Protein AF-Q0REV9-F1 (afdb_monomer_lite)

Secondary structure (DSSP, 8-state):
---------HHHHHHHHHTT-HHHHHTS-HHHHHHHHHHHHS-SSHHHHHHHHHHHHHHHHTT-HHHHHHSHHHHHHHHTTS--

Structure (mmCIF, N/CA/C/O backbone):
data_AF-Q0REV9-F1
#
_entry.id   AF-Q0REV9-F1
#
loop_
_atom_site.group_PDB
_atom_site.id
_atom_site.type_symbol
_atom_site.label_atom_id
_atom_site.label_alt_id
_atom_site.label_comp_id
_atom_site.label_asym_id
_atom_site.label_entity_id
_atom_site.label_seq_id
_atom_site.pdbx_PDB_ins_code
_atom_site.Cartn_x
_atom_site.Cartn_y
_atom_site.Cartn_z
_atom_site.occupancy
_atom_site.B_iso_or_equiv
_atom_site.auth_seq_id
_atom_site.auth_comp_id
_atom_site.auth_asym_id
_atom_site.auth_atom_id
_atom_site.pdbx_PDB_model_num
ATOM 1 N N . MET A 1 1 ? -5.462 -0.784 -29.891 1.00 42.91 1 MET A N 1
ATOM 2 C CA . MET A 1 1 ? -5.942 -1.374 -28.629 1.00 42.91 1 MET A CA 1
ATOM 3 C C . MET A 1 1 ? -4.730 -1.507 -27.736 1.00 42.91 1 MET A C 1
ATOM 5 O O . MET A 1 1 ? -3.887 -2.343 -28.021 1.00 42.91 1 MET A O 1
ATOM 9 N N . ALA A 1 2 ? -4.574 -0.607 -26.777 1.00 36.12 2 ALA A N 1
ATOM 10 C CA . ALA A 1 2 ? -3.550 -0.688 -25.747 1.00 36.12 2 ALA A CA 1
ATOM 11 C C . ALA A 1 2 ? -4.271 -0.295 -24.463 1.00 36.12 2 ALA A C 1
ATOM 13 O O . ALA A 1 2 ? -4.878 0.772 -24.453 1.00 36.12 2 ALA A O 1
ATOM 14 N N . ASP A 1 3 ? -4.310 -1.224 -23.508 1.00 40.69 3 ASP A N 1
ATOM 15 C CA . ASP A 1 3 ? -4.776 -1.065 -22.130 1.00 40.69 3 ASP A CA 1
ATOM 16 C C . ASP A 1 3 ? -4.775 0.402 -21.694 1.00 40.69 3 ASP A C 1
ATOM 18 O O . ASP A 1 3 ? -3.705 0.991 -21.542 1.00 40.69 3 ASP A O 1
ATOM 22 N N . ASP A 1 4 ? -5.957 0.991 -21.503 1.00 42.16 4 ASP A N 1
ATOM 23 C CA . ASP A 1 4 ? -6.081 2.185 -20.675 1.00 42.16 4 ASP A CA 1
ATOM 24 C C . ASP A 1 4 ? -5.526 1.787 -19.302 1.00 42.16 4 ASP A C 1
ATOM 26 O O . ASP A 1 4 ? -6.149 0.960 -18.623 1.00 42.16 4 ASP A O 1
ATOM 30 N N . PRO A 1 5 ? -4.354 2.297 -18.878 1.00 47.59 5 PRO A N 1
ATOM 31 C CA . PRO A 1 5 ? -3.921 2.054 -17.521 1.00 47.59 5 PRO A CA 1
ATOM 32 C C . PRO A 1 5 ? -5.021 2.649 -16.651 1.00 47.59 5 PRO A C 1
ATOM 34 O O . PRO A 1 5 ? -5.373 3.815 -16.820 1.00 47.59 5 PRO A O 1
ATOM 37 N N . GLN A 1 6 ? -5.605 1.860 -15.748 1.00 56.06 6 GLN A N 1
ATOM 38 C CA . GLN A 1 6 ? -6.358 2.427 -14.634 1.00 56.06 6 GLN A CA 1
ATOM 39 C C . GLN A 1 6 ? -5.486 3.539 -14.050 1.00 56.06 6 GLN A C 1
ATOM 41 O O . GLN A 1 6 ? -4.470 3.229 -13.427 1.00 56.06 6 GLN A O 1
ATOM 46 N N . SER A 1 7 ? -5.826 4.806 -14.318 1.00 68.00 7 SER A N 1
ATOM 47 C CA . SER A 1 7 ? -5.055 5.937 -13.819 1.00 68.00 7 SER A CA 1
ATOM 48 C C . SER A 1 7 ? -4.913 5.743 -12.322 1.00 68.00 7 SER A C 1
ATOM 50 O O . SER A 1 7 ? -5.916 5.677 -11.603 1.00 68.00 7 SER A O 1
ATOM 52 N N . LEU A 1 8 ? -3.670 5.549 -11.874 1.00 78.56 8 LEU A N 1
ATOM 53 C CA . LEU A 1 8 ? -3.369 5.442 -10.457 1.00 78.56 8 LEU A CA 1
ATOM 54 C C . LEU A 1 8 ? -3.981 6.674 -9.784 1.00 78.56 8 LEU A C 1
ATOM 56 O O . LEU A 1 8 ? -3.803 7.776 -10.307 1.00 78.56 8 LEU A O 1
ATOM 60 N N . PRO A 1 9 ? -4.725 6.514 -8.676 1.00 85.56 9 PRO A N 1
ATOM 61 C CA . PRO A 1 9 ? -5.234 7.667 -7.952 1.00 85.56 9 PRO A CA 1
ATOM 62 C C . PRO A 1 9 ? -4.065 8.593 -7.617 1.00 85.56 9 PRO A C 1
ATOM 64 O O . PRO A 1 9 ? -3.002 8.105 -7.222 1.00 85.56 9 PRO A O 1
ATOM 67 N N . ASP A 1 10 ? -4.255 9.903 -7.791 1.00 87.88 10 ASP A N 1
ATOM 68 C CA . ASP A 1 10 ? -3.186 10.897 -7.649 1.00 87.88 10 ASP A CA 1
ATOM 69 C C . ASP A 1 10 ? -2.452 10.744 -6.312 1.00 87.88 10 ASP A C 1
ATOM 71 O O . ASP A 1 10 ? -1.225 10.765 -6.267 1.00 87.88 10 ASP A O 1
ATOM 75 N N . GLU A 1 11 ? -3.188 10.453 -5.233 1.00 89.19 11 GLU A N 1
ATOM 76 C CA . GLU A 1 11 ? -2.591 10.254 -3.915 1.00 89.19 11 GLU A CA 1
ATOM 77 C C . GLU A 1 11 ? -1.631 9.054 -3.872 1.00 89.19 11 GLU A C 1
ATOM 79 O O . GLU A 1 11 ? -0.618 9.101 -3.176 1.00 89.19 11 GLU A O 1
ATOM 84 N N . LEU A 1 12 ? -1.933 7.975 -4.605 1.00 89.19 12 LEU A N 1
ATOM 85 C CA . LEU A 1 12 ? -1.069 6.795 -4.706 1.00 89.19 12 LEU A CA 1
ATOM 86 C C . LEU A 1 12 ? 0.158 7.076 -5.568 1.00 89.19 12 LEU A C 1
ATOM 88 O O . LEU A 1 12 ? 1.253 6.660 -5.198 1.00 89.19 12 LEU A O 1
ATOM 92 N N . LEU A 1 13 ? -0.017 7.796 -6.677 1.00 89.94 13 LEU A N 1
ATOM 93 C CA . LEU A 1 13 ? 1.086 8.229 -7.532 1.00 89.94 13 LEU A CA 1
ATOM 94 C C . LEU A 1 13 ? 2.087 9.084 -6.736 1.00 89.94 13 LEU A C 1
ATOM 96 O O . LEU A 1 13 ? 3.287 8.805 -6.742 1.00 89.94 13 LEU A O 1
ATOM 100 N N . GLU A 1 14 ? 1.583 10.085 -6.008 1.00 89.75 14 GLU A N 1
ATOM 101 C CA . GLU A 1 14 ? 2.393 10.956 -5.157 1.00 89.75 14 GLU A CA 1
ATOM 102 C C . GLU A 1 14 ? 3.087 10.168 -4.041 1.00 89.75 14 GLU A C 1
ATOM 104 O O . GLU A 1 14 ? 4.294 10.312 -3.849 1.00 89.75 14 GLU A O 1
ATOM 109 N N . ALA A 1 15 ? 2.360 9.300 -3.330 1.00 90.81 15 ALA A N 1
ATOM 110 C CA . ALA A 1 15 ? 2.924 8.526 -2.227 1.00 90.81 15 ALA A CA 1
ATOM 111 C C . ALA A 1 15 ? 4.026 7.559 -2.691 1.00 90.81 15 ALA A C 1
ATOM 113 O O . ALA A 1 15 ? 5.062 7.454 -2.032 1.00 90.81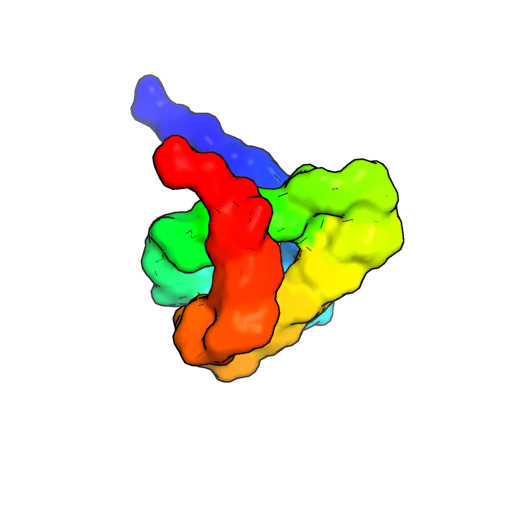 15 ALA A O 1
ATOM 114 N N . LEU A 1 16 ? 3.833 6.877 -3.826 1.00 89.88 16 LEU A N 1
ATOM 115 C 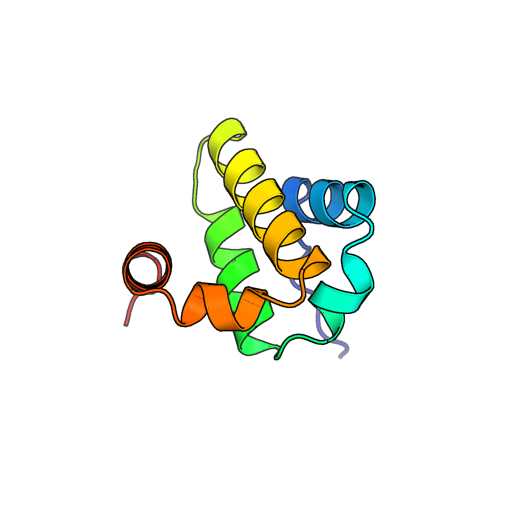CA . LEU A 1 16 ? 4.842 5.987 -4.408 1.00 89.88 16 LEU A CA 1
ATOM 116 C C . LEU A 1 16 ? 6.092 6.758 -4.840 1.00 89.88 16 LEU A C 1
ATOM 118 O O . LEU A 1 16 ? 7.202 6.305 -4.568 1.00 89.88 16 LEU A O 1
ATOM 122 N N . GLY A 1 17 ? 5.919 7.934 -5.452 1.00 88.81 17 GLY A N 1
ATOM 123 C CA . GLY A 1 17 ? 7.032 8.811 -5.818 1.00 88.81 17 GLY A CA 1
ATOM 124 C C . GLY A 1 17 ? 7.793 9.336 -4.603 1.00 88.81 17 GLY A C 1
ATOM 125 O O . GLY A 1 17 ? 9.019 9.302 -4.583 1.00 88.81 17 GLY A O 1
ATOM 126 N N . GLN A 1 18 ? 7.085 9.773 -3.561 1.00 90.25 18 GLN A N 1
ATOM 127 C CA . GLN A 1 18 ? 7.706 10.319 -2.355 1.00 90.25 18 GLN A CA 1
ATOM 128 C C . GLN A 1 18 ? 8.460 9.254 -1.542 1.00 90.25 18 GLN A C 1
ATOM 130 O O . GLN A 1 18 ? 9.465 9.568 -0.906 1.00 90.25 18 GLN A O 1
ATOM 135 N N . ALA A 1 19 ? 7.986 8.007 -1.560 1.00 87.19 19 ALA A N 1
ATOM 136 C CA . ALA A 1 19 ? 8.620 6.885 -0.870 1.00 87.19 19 ALA A CA 1
ATOM 137 C C . ALA A 1 19 ? 9.664 6.137 -1.724 1.00 87.19 19 ALA A C 1
ATOM 139 O O . ALA A 1 19 ? 10.189 5.130 -1.254 1.00 87.19 19 ALA A O 1
ATOM 140 N N . ASP A 1 20 ? 9.930 6.590 -2.958 1.00 88.81 20 ASP A N 1
ATOM 141 C CA . ASP A 1 20 ? 10.758 5.892 -3.958 1.00 88.81 20 ASP A CA 1
ATOM 142 C C . ASP A 1 20 ? 10.390 4.401 -4.101 1.00 88.81 20 ASP A C 1
ATOM 144 O O . ASP A 1 20 ? 11.219 3.502 -4.222 1.00 88.81 20 ASP A O 1
ATOM 148 N N . ALA A 1 21 ? 9.090 4.123 -4.025 1.00 89.38 21 ALA A N 1
ATOM 149 C CA . ALA A 1 21 ? 8.560 2.778 -3.848 1.00 89.38 21 ALA A CA 1
ATOM 150 C C . ALA A 1 21 ? 8.103 2.129 -5.164 1.00 89.38 21 ALA A C 1
ATOM 152 O O . ALA A 1 21 ? 7.429 1.096 -5.152 1.00 89.38 21 ALA A O 1
ATOM 153 N N . TRP A 1 22 ? 8.449 2.742 -6.300 1.00 87.88 22 TRP A N 1
ATOM 154 C CA . TRP A 1 22 ? 8.030 2.312 -7.634 1.00 87.88 22 TRP A CA 1
ATOM 155 C C . TRP A 1 22 ? 8.505 0.903 -7.971 1.00 87.88 22 TRP A C 1
ATOM 157 O O . TRP A 1 22 ? 7.693 0.093 -8.405 1.00 87.88 22 TRP A O 1
ATOM 167 N N . ALA A 1 23 ? 9.765 0.574 -7.673 1.00 86.81 23 ALA A N 1
ATOM 168 C CA . ALA A 1 23 ? 10.301 -0.765 -7.911 1.00 86.81 23 ALA A CA 1
ATOM 169 C C . ALA A 1 23 ? 9.482 -1.835 -7.169 1.00 86.81 23 ALA A C 1
ATOM 171 O O . ALA A 1 23 ? 8.949 -2.756 -7.783 1.00 86.81 23 ALA A O 1
ATOM 172 N N . GLY A 1 24 ? 9.269 -1.641 -5.863 1.00 87.19 24 GLY A N 1
ATOM 173 C CA . GLY A 1 24 ? 8.504 -2.582 -5.048 1.00 87.19 24 GLY A CA 1
ATOM 174 C C . GLY A 1 24 ? 7.020 -2.661 -5.418 1.00 87.19 24 GLY A C 1
ATOM 175 O O . GLY A 1 24 ? 6.401 -3.704 -5.204 1.00 87.19 24 GLY A O 1
ATOM 176 N N . TRP A 1 25 ? 6.449 -1.592 -5.987 1.00 88.00 25 TRP A N 1
ATOM 177 C CA . TRP A 1 25 ? 5.102 -1.584 -6.560 1.00 88.00 25 TRP A CA 1
ATOM 178 C C . TRP A 1 25 ? 5.030 -2.380 -7.866 1.00 88.00 25 TRP A C 1
ATOM 180 O O . TRP A 1 25 ? 4.150 -3.227 -8.009 1.00 88.00 25 TRP A O 1
ATOM 190 N N . GLU A 1 26 ? 5.943 -2.140 -8.807 1.00 88.38 26 GLU A N 1
ATOM 191 C CA . GLU A 1 26 ? 5.960 -2.793 -10.121 1.00 88.38 26 GLU A CA 1
ATOM 192 C C . GLU A 1 26 ? 6.284 -4.287 -10.052 1.00 88.38 26 GLU A C 1
ATOM 194 O O . GLU A 1 26 ? 5.759 -5.057 -10.856 1.00 88.38 26 GLU A O 1
ATOM 199 N N . GLU A 1 27 ? 7.070 -4.708 -9.060 1.00 88.81 27 GLU A N 1
ATOM 200 C CA . GLU A 1 27 ? 7.349 -6.120 -8.781 1.00 88.81 27 GLU A CA 1
ATOM 201 C C . GLU A 1 27 ? 6.110 -6.903 -8.308 1.00 88.81 27 GLU A C 1
ATOM 203 O O . GLU A 1 27 ? 6.118 -8.136 -8.324 1.00 88.81 27 GLU A O 1
ATOM 208 N N . GLN A 1 28 ? 5.032 -6.227 -7.887 1.00 86.00 28 GLN A N 1
ATOM 209 C CA . GLN A 1 28 ? 3.835 -6.920 -7.415 1.00 86.00 28 GLN A CA 1
ATOM 210 C C . GLN A 1 28 ? 2.988 -7.503 -8.557 1.00 86.00 28 GLN A C 1
ATOM 212 O O . GLN A 1 28 ? 2.823 -6.879 -9.617 1.00 86.00 28 GLN A O 1
ATOM 217 N N . PRO A 1 29 ? 2.320 -8.647 -8.310 1.00 87.06 29 PRO A N 1
ATOM 218 C CA . PRO A 1 29 ? 1.321 -9.187 -9.223 1.00 87.06 29 PRO A CA 1
ATOM 219 C C . PRO A 1 29 ? 0.258 -8.145 -9.587 1.00 87.06 29 PRO A C 1
ATOM 221 O O . PRO A 1 29 ? -0.128 -7.309 -8.763 1.00 87.06 29 PRO A O 1
ATOM 224 N N . ALA A 1 30 ? -0.245 -8.208 -10.822 1.00 84.06 30 ALA A N 1
ATOM 225 C CA . ALA A 1 30 ? -1.278 -7.290 -11.307 1.00 84.06 30 ALA A CA 1
ATOM 226 C C . ALA A 1 30 ? -2.526 -7.286 -10.403 1.00 84.06 30 ALA A C 1
ATOM 228 O O . ALA A 1 30 ? -3.065 -6.218 -10.124 1.00 84.06 30 ALA A O 1
ATOM 229 N N . ASP A 1 31 ? -2.917 -8.445 -9.864 1.00 82.81 31 ASP A N 1
ATOM 230 C CA . ASP A 1 31 ? -4.058 -8.571 -8.950 1.00 82.81 31 ASP A CA 1
ATOM 231 C C . ASP A 1 31 ? -3.848 -7.805 -7.637 1.00 82.81 31 ASP A C 1
ATOM 233 O O . ASP A 1 31 ? -4.742 -7.095 -7.177 1.00 82.81 31 ASP A O 1
ATOM 237 N N . VAL A 1 32 ? -2.646 -7.889 -7.054 1.00 83.94 32 VAL A N 1
ATOM 238 C CA . VAL A 1 32 ? -2.286 -7.162 -5.825 1.00 83.94 32 VAL A CA 1
ATOM 239 C C . VAL A 1 32 ? -2.296 -5.658 -6.089 1.00 83.94 32 VAL A C 1
ATOM 241 O O . VAL A 1 32 ? -2.872 -4.899 -5.309 1.00 83.94 32 VAL A O 1
ATOM 244 N N . ARG A 1 33 ? -1.734 -5.214 -7.220 1.00 87.44 33 ARG A N 1
ATOM 245 C CA . ARG A 1 33 ? -1.773 -3.799 -7.617 1.00 87.44 33 ARG A CA 1
ATOM 246 C C . ARG A 1 33 ? -3.208 -3.306 -7.795 1.00 87.44 33 ARG A C 1
ATOM 248 O O . ARG A 1 33 ? -3.583 -2.307 -7.187 1.00 87.44 33 ARG A O 1
ATOM 255 N N . ALA A 1 34 ? -4.036 -4.027 -8.548 1.00 85.62 34 ALA A N 1
ATOM 256 C CA . ALA A 1 34 ? -5.436 -3.668 -8.777 1.00 85.62 34 ALA A CA 1
ATOM 257 C C . ALA A 1 34 ? -6.242 -3.593 -7.467 1.00 85.62 34 ALA A C 1
ATOM 259 O O . ALA A 1 34 ? -7.052 -2.681 -7.269 1.00 85.62 34 ALA A O 1
ATOM 260 N N . LEU A 1 35 ? -5.982 -4.517 -6.540 1.00 84.38 35 LEU A N 1
ATOM 261 C CA . LEU A 1 35 ? -6.596 -4.561 -5.218 1.00 84.38 35 LEU A CA 1
ATOM 262 C C . LEU A 1 35 ? -6.262 -3.311 -4.389 1.00 84.38 35 LEU A C 1
ATOM 264 O O . LEU A 1 35 ? -7.166 -2.665 -3.850 1.00 84.38 35 LEU A O 1
ATOM 268 N N . TYR A 1 36 ? -4.984 -2.929 -4.333 1.00 86.00 36 TYR A N 1
ATOM 269 C CA . TYR A 1 36 ? -4.544 -1.730 -3.619 1.00 86.00 36 TYR A CA 1
ATOM 270 C C . TYR A 1 36 ? -5.011 -0.434 -4.290 1.00 86.00 36 TYR A C 1
ATOM 272 O O . TYR A 1 36 ? -5.435 0.483 -3.588 1.00 86.00 36 TYR A O 1
ATOM 280 N N . VAL A 1 37 ? -5.048 -0.369 -5.624 1.00 88.44 37 VAL A N 1
ATOM 281 C CA . VAL A 1 37 ? -5.651 0.763 -6.351 1.00 88.44 37 VAL A CA 1
ATOM 282 C C . VAL A 1 37 ? -7.109 0.943 -5.933 1.00 88.44 37 VAL A C 1
ATOM 284 O O . VAL A 1 37 ? -7.504 2.022 -5.495 1.00 88.44 37 VAL A O 1
ATOM 287 N N . ARG A 1 38 ? -7.908 -0.130 -5.957 1.00 85.94 38 ARG A N 1
ATOM 288 C CA . ARG A 1 38 ? -9.318 -0.078 -5.542 1.00 85.94 38 ARG A CA 1
ATOM 289 C C . ARG A 1 38 ? -9.477 0.283 -4.063 1.00 85.94 38 ARG A C 1
ATOM 291 O O . ARG A 1 38 ? -10.413 0.997 -3.696 1.00 85.94 38 ARG A O 1
ATOM 298 N N . TRP A 1 39 ? -8.570 -0.194 -3.213 1.00 85.00 39 TRP A N 1
ATOM 299 C CA . TRP A 1 39 ? -8.541 0.145 -1.794 1.00 85.00 39 TRP A CA 1
ATOM 300 C C . TRP A 1 39 ? -8.304 1.640 -1.566 1.00 85.00 39 TRP A C 1
ATOM 302 O O . TRP A 1 39 ? -9.030 2.248 -0.773 1.00 85.00 39 TRP A O 1
ATOM 312 N N . VAL A 1 40 ? -7.348 2.238 -2.278 1.00 87.50 40 VAL A N 1
ATOM 313 C CA . VAL A 1 40 ? -7.041 3.672 -2.203 1.00 87.50 40 VAL A CA 1
ATOM 314 C C . VAL A 1 40 ? -8.160 4.521 -2.803 1.00 87.50 40 VAL A C 1
ATOM 316 O O . VAL A 1 40 ? -8.491 5.550 -2.228 1.00 87.50 40 VAL A O 1
ATOM 319 N N . SER A 1 41 ? -8.798 4.089 -3.892 1.00 85.75 41 SER A N 1
ATOM 320 C CA . SER A 1 41 ? -9.843 4.874 -4.572 1.00 85.75 41 SER A CA 1
ATOM 321 C C . SER A 1 41 ? -11.214 4.857 -3.883 1.00 85.75 41 SER A C 1
ATOM 323 O O . SER A 1 41 ? -12.064 5.685 -4.199 1.00 85.75 41 SER A O 1
ATOM 325 N N . ARG A 1 42 ? -11.482 3.922 -2.961 1.00 82.00 42 ARG A N 1
ATOM 326 C CA . ARG A 1 42 ? -12.821 3.762 -2.355 1.00 82.00 42 ARG A CA 1
ATOM 327 C C . ARG A 1 42 ? -13.268 4.844 -1.352 1.00 82.00 42 ARG A C 1
ATOM 329 O O . ARG A 1 42 ? -14.466 5.128 -1.320 1.00 82.00 42 ARG A O 1
ATOM 336 N N . PRO A 1 43 ? -12.419 5.387 -0.463 1.00 80.94 43 PRO A N 1
ATOM 337 C CA . PRO A 1 43 ? -12.840 6.426 0.467 1.00 80.94 43 PRO A CA 1
ATOM 338 C C . PRO A 1 43 ? -13.292 7.686 -0.269 1.00 80.94 43 PRO A C 1
ATOM 340 O O . PRO A 1 43 ? -12.607 8.188 -1.156 1.00 80.94 43 PRO A O 1
ATOM 343 N N . TRP A 1 44 ? -14.406 8.261 0.177 1.00 73.31 44 TRP A N 1
ATOM 344 C CA . TRP A 1 44 ? -14.894 9.538 -0.350 1.00 73.31 44 TRP A CA 1
ATOM 345 C C . TRP A 1 44 ? -14.044 10.717 0.143 1.00 73.31 44 TRP A C 1
ATOM 347 O O . TRP A 1 44 ? -13.909 11.730 -0.543 1.00 73.31 44 TRP A O 1
ATOM 357 N N . ARG A 1 45 ? -13.435 10.591 1.330 1.00 84.81 45 ARG A N 1
ATOM 358 C CA . ARG A 1 45 ? -12.613 11.638 1.942 1.00 84.81 45 ARG A CA 1
ATOM 359 C C . ARG A 1 45 ? -11.177 11.572 1.431 1.00 84.81 45 ARG A C 1
ATOM 361 O O . ARG A 1 45 ? -10.511 10.552 1.585 1.00 84.81 45 ARG A O 1
ATOM 368 N N . ALA A 1 46 ? -10.679 12.697 0.920 1.00 82.31 46 ALA A N 1
ATOM 369 C CA . ALA A 1 46 ? -9.301 12.828 0.438 1.00 82.31 46 ALA A CA 1
ATOM 370 C C . ALA A 1 46 ? -8.251 12.444 1.502 1.00 82.31 46 ALA A C 1
ATOM 372 O O . ALA A 1 46 ? -7.285 11.758 1.191 1.00 82.31 46 ALA A O 1
ATOM 373 N N . GLY A 1 47 ? -8.473 12.792 2.777 1.00 82.75 47 GLY A N 1
ATOM 374 C CA . GLY A 1 47 ? -7.557 12.414 3.863 1.00 82.75 47 GLY A CA 1
ATOM 375 C C . GLY A 1 47 ? -7.434 10.899 4.075 1.00 82.75 47 GLY A C 1
ATOM 376 O O . GLY A 1 47 ? -6.347 10.400 4.343 1.00 82.75 47 GLY A O 1
ATOM 377 N N . GLU A 1 48 ? -8.523 10.146 3.897 1.00 85.12 48 GLU A N 1
ATOM 378 C CA . GLU A 1 48 ? -8.490 8.681 4.002 1.00 85.12 48 GLU A CA 1
ATOM 379 C C . GLU A 1 48 ? -7.855 8.039 2.766 1.00 85.12 48 GLU A C 1
ATOM 381 O O . GLU A 1 48 ? -7.126 7.058 2.905 1.00 85.12 48 GLU A O 1
ATOM 386 N N . ARG A 1 49 ? -8.091 8.598 1.568 1.00 86.38 49 ARG A N 1
ATOM 387 C CA . ARG A 1 49 ? -7.409 8.165 0.337 1.00 86.38 49 ARG A CA 1
ATOM 388 C C . ARG A 1 49 ? -5.901 8.312 0.475 1.00 86.38 49 ARG A C 1
ATOM 390 O O . ARG A 1 49 ? -5.173 7.347 0.262 1.00 86.38 49 ARG A O 1
ATOM 397 N N . ARG A 1 50 ? -5.453 9.476 0.947 1.00 88.06 50 ARG A N 1
ATOM 398 C CA . ARG A 1 50 ? -4.041 9.762 1.199 1.00 88.06 50 ARG A CA 1
ATOM 399 C C . ARG A 1 50 ? -3.418 8.799 2.205 1.00 88.06 50 ARG A C 1
ATOM 401 O O . ARG A 1 50 ? -2.377 8.224 1.924 1.00 88.06 50 ARG A O 1
ATOM 408 N N . LEU A 1 51 ? -4.083 8.531 3.328 1.00 88.06 51 LEU A N 1
ATOM 409 C CA . LEU A 1 51 ? -3.555 7.604 4.334 1.00 88.06 51 LEU A CA 1
ATOM 410 C C . LEU A 1 51 ? -3.422 6.165 3.799 1.00 88.06 51 LEU A C 1
ATOM 412 O O . LEU A 1 51 ? -2.460 5.459 4.110 1.00 88.06 51 LEU A O 1
ATOM 416 N N . ARG A 1 52 ? -4.366 5.719 2.960 1.00 88.88 52 ARG A N 1
ATOM 417 C CA . ARG A 1 52 ? -4.275 4.418 2.276 1.00 88.88 52 ARG A CA 1
ATOM 418 C C . ARG A 1 52 ? -3.163 4.401 1.231 1.00 88.88 52 ARG A C 1
ATOM 420 O O . ARG A 1 52 ? -2.447 3.406 1.136 1.00 88.88 52 ARG A O 1
ATOM 427 N N . ALA A 1 53 ? -2.990 5.486 0.484 1.00 89.81 53 ALA A N 1
ATOM 428 C CA . ALA A 1 53 ? -1.899 5.640 -0.469 1.00 89.81 53 ALA A CA 1
ATOM 429 C C . ALA A 1 53 ? -0.528 5.583 0.221 1.00 89.81 53 ALA A C 1
ATOM 431 O O . ALA A 1 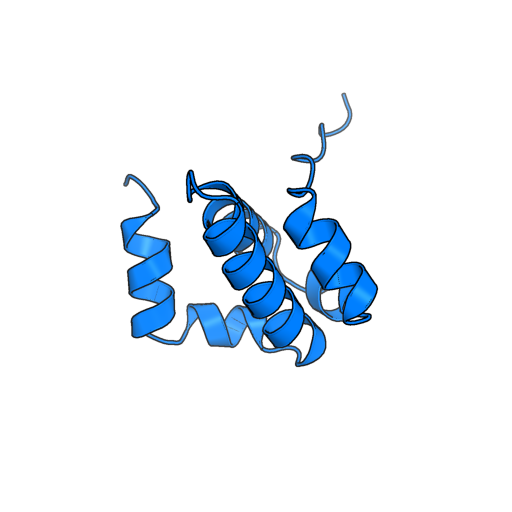53 ? 0.309 4.770 -0.157 1.00 89.81 53 ALA A O 1
ATOM 432 N N . GLU A 1 54 ? -0.339 6.348 1.298 1.00 90.00 54 GLU A N 1
ATOM 433 C CA . GLU A 1 54 ? 0.877 6.339 2.123 1.00 90.00 54 GLU A CA 1
ATOM 434 C C . GLU A 1 54 ? 1.152 4.946 2.704 1.00 90.00 54 GLU A C 1
ATOM 436 O O . GLU A 1 54 ? 2.277 4.454 2.651 1.00 90.00 54 GLU A O 1
ATOM 441 N N . THR A 1 55 ? 0.113 4.256 3.185 1.00 87.75 55 THR A N 1
ATOM 442 C CA . THR A 1 55 ? 0.239 2.874 3.670 1.00 87.75 55 THR A CA 1
ATOM 443 C C . THR A 1 55 ? 0.683 1.925 2.554 1.00 87.75 55 THR A C 1
ATOM 445 O O . THR A 1 55 ? 1.546 1.076 2.765 1.00 87.75 55 THR A O 1
ATOM 448 N N . THR A 1 56 ? 0.108 2.066 1.359 1.00 89.12 56 THR A N 1
ATOM 449 C CA . THR A 1 56 ? 0.462 1.257 0.184 1.00 89.12 56 THR A CA 1
ATOM 450 C C . THR A 1 56 ? 1.917 1.491 -0.207 1.00 89.12 56 THR A C 1
ATOM 452 O O . THR A 1 56 ? 2.661 0.528 -0.365 1.00 89.12 56 THR A O 1
ATOM 455 N N . ALA A 1 57 ? 2.343 2.752 -0.283 1.00 89.56 57 ALA A N 1
ATOM 456 C CA . ALA A 1 57 ? 3.711 3.127 -0.613 1.00 89.56 57 ALA A CA 1
ATOM 457 C C . ALA A 1 57 ? 4.720 2.645 0.437 1.00 89.56 57 ALA A C 1
ATOM 459 O O . ALA A 1 57 ? 5.781 2.138 0.083 1.00 89.56 57 ALA A O 1
ATOM 460 N N . TYR A 1 58 ? 4.362 2.698 1.722 1.00 87.94 58 TYR A N 1
ATOM 461 C CA . TYR A 1 58 ? 5.170 2.125 2.796 1.00 87.94 58 TYR A CA 1
ATOM 462 C C . TYR A 1 58 ? 5.388 0.619 2.594 1.00 87.94 58 TYR A C 1
ATOM 464 O O . TYR A 1 58 ? 6.519 0.139 2.597 1.00 87.94 58 TYR A O 1
ATOM 472 N N . TYR A 1 59 ? 4.318 -0.149 2.365 1.00 86.25 59 TYR A N 1
ATOM 473 C CA . TYR A 1 59 ? 4.459 -1.585 2.116 1.00 86.25 59 TYR A CA 1
ATOM 474 C C . TYR A 1 59 ? 5.184 -1.886 0.798 1.00 86.25 59 TYR A C 1
ATOM 476 O O . TYR A 1 59 ? 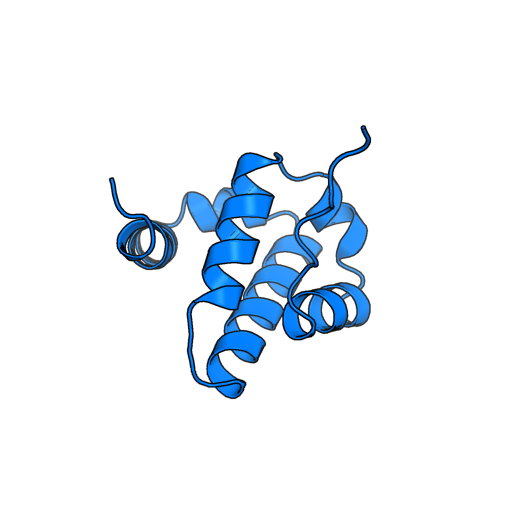5.908 -2.879 0.739 1.00 86.25 59 TYR A O 1
ATOM 484 N N . ALA A 1 60 ? 5.024 -1.044 -0.225 1.00 88.38 60 ALA A N 1
ATOM 485 C CA . ALA A 1 60 ? 5.731 -1.157 -1.497 1.00 88.38 60 ALA A CA 1
ATOM 486 C C . ALA A 1 60 ? 7.244 -0.997 -1.303 1.00 88.38 60 ALA A C 1
ATOM 488 O O . ALA A 1 60 ? 8.001 -1.885 -1.684 1.00 88.38 60 ALA A O 1
ATOM 489 N N . ALA A 1 61 ? 7.675 0.063 -0.613 1.00 87.81 61 ALA A N 1
ATOM 490 C CA . ALA A 1 61 ? 9.085 0.339 -0.331 1.00 87.81 61 ALA A CA 1
ATOM 491 C C . ALA A 1 61 ? 9.752 -0.783 0.482 1.00 87.81 61 ALA A C 1
ATOM 493 O O . ALA A 1 61 ? 10.941 -1.054 0.338 1.00 87.81 61 ALA A O 1
ATOM 494 N N . HIS A 1 62 ? 8.979 -1.462 1.333 1.00 85.25 62 HIS A N 1
ATOM 495 C CA . HIS A 1 62 ? 9.459 -2.564 2.164 1.00 85.25 62 HIS A CA 1
ATOM 496 C C . HIS A 1 62 ? 9.262 -3.960 1.543 1.00 85.25 62 HIS A C 1
ATOM 498 O O . HIS A 1 62 ? 9.512 -4.959 2.222 1.00 85.25 62 HIS A O 1
ATOM 504 N N . GLY A 1 63 ? 8.795 -4.061 0.289 1.00 81.56 63 GLY A N 1
ATOM 505 C CA . GLY A 1 63 ? 8.560 -5.346 -0.388 1.00 81.56 63 GLY A CA 1
ATOM 506 C C . GLY A 1 63 ? 7.539 -6.232 0.338 1.00 81.56 63 GLY A C 1
ATOM 507 O O . GLY A 1 63 ? 7.646 -7.458 0.362 1.00 81.56 63 GLY A O 1
ATOM 508 N N . ALA A 1 64 ? 6.577 -5.608 1.015 1.00 81.50 64 ALA A N 1
ATOM 509 C CA . ALA A 1 64 ? 5.642 -6.250 1.931 1.00 81.50 64 ALA A CA 1
ATOM 510 C C . ALA A 1 64 ? 4.173 -6.051 1.525 1.00 81.50 64 ALA A C 1
ATOM 512 O O . ALA A 1 64 ? 3.287 -6.324 2.333 1.00 81.50 64 ALA A O 1
ATOM 513 N N . LEU A 1 65 ? 3.901 -5.614 0.291 1.00 79.88 65 LEU A N 1
ATOM 514 C CA . LEU A 1 65 ? 2.539 -5.479 -0.244 1.00 79.88 65 LEU A CA 1
ATOM 515 C C . LEU A 1 65 ? 1.781 -6.811 -0.238 1.00 79.88 65 LEU A C 1
ATOM 517 O O . LEU A 1 65 ? 0.693 -6.890 0.330 1.00 79.88 65 LEU A O 1
ATOM 521 N N . ASP A 1 66 ? 2.392 -7.876 -0.760 1.00 75.12 66 ASP A N 1
ATOM 522 C CA . ASP A 1 66 ? 1.832 -9.232 -0.694 1.00 75.12 66 ASP A CA 1
ATOM 523 C C . ASP A 1 66 ? 1.592 -9.691 0.760 1.00 75.12 66 ASP A C 1
ATOM 525 O O . ASP A 1 66 ? 0.532 -10.203 1.116 1.00 75.12 66 ASP A O 1
ATOM 529 N N . LYS A 1 67 ? 2.522 -9.382 1.672 1.00 70.56 67 LYS A N 1
ATOM 530 C CA . LYS A 1 67 ? 2.368 -9.687 3.108 1.00 70.56 67 LYS A CA 1
ATOM 531 C C . LYS A 1 67 ? 1.259 -8.867 3.770 1.00 70.56 67 LYS A C 1
ATOM 533 O O . LYS A 1 67 ? 0.667 -9.308 4.754 1.00 70.56 67 LYS A O 1
ATOM 538 N N . GLY A 1 68 ? 0.981 -7.672 3.255 1.00 67.69 68 GLY A N 1
ATOM 539 C CA . GLY A 1 68 ? -0.146 -6.845 3.661 1.00 67.69 68 GLY A CA 1
ATOM 540 C C . GLY A 1 68 ? -1.477 -7.525 3.345 1.00 67.69 68 GLY A C 1
ATOM 541 O O . GLY A 1 68 ? -2.346 -7.586 4.214 1.00 67.69 68 GLY A O 1
ATOM 542 N N . VAL A 1 69 ? -1.591 -8.128 2.161 1.00 65.69 69 VAL A N 1
ATOM 543 C CA . VAL A 1 69 ? -2.724 -8.985 1.769 1.00 65.69 69 VAL A CA 1
ATOM 544 C C . VAL A 1 69 ? -2.829 -10.230 2.652 1.00 65.69 69 VAL A C 1
ATOM 546 O O . VAL A 1 69 ? -3.927 -10.661 2.972 1.00 65.69 69 VAL A O 1
ATOM 549 N N . GLN A 1 70 ? -1.713 -10.782 3.124 1.00 65.81 70 GLN A N 1
ATOM 550 C CA . GLN A 1 70 ? -1.726 -11.930 4.040 1.00 65.81 70 GLN A CA 1
ATOM 551 C C . GLN A 1 70 ? -2.081 -11.565 5.494 1.00 65.81 70 GLN A C 1
ATOM 553 O O . GLN A 1 70 ? -2.345 -12.452 6.310 1.00 65.81 70 GLN A O 1
ATOM 558 N N . ARG A 1 71 ? -2.097 -10.276 5.865 1.00 69.94 71 ARG A N 1
ATOM 559 C CA . ARG A 1 71 ? -2.494 -9.852 7.215 1.00 69.94 71 ARG A CA 1
ATOM 560 C C . ARG A 1 71 ? -4.018 -9.856 7.333 1.00 69.94 71 ARG A C 1
ATOM 562 O O . ARG A 1 71 ? -4.647 -9.010 6.705 1.00 69.94 71 ARG A O 1
ATOM 569 N N . PRO A 1 72 ? -4.619 -10.671 8.222 1.00 68.31 72 PRO A N 1
ATOM 570 C CA . PRO A 1 72 ? -6.068 -10.858 8.273 1.00 68.31 72 PRO A CA 1
ATOM 571 C C . PRO A 1 72 ? -6.830 -9.544 8.446 1.00 68.31 72 PRO A C 1
ATOM 573 O O . PRO A 1 72 ? -7.763 -9.301 7.706 1.00 68.31 72 PRO A O 1
ATOM 576 N N . ARG A 1 73 ? -6.369 -8.619 9.296 1.00 71.88 73 ARG A N 1
ATOM 577 C CA . ARG A 1 73 ? -7.056 -7.327 9.492 1.00 71.88 73 ARG A CA 1
ATOM 578 C C . ARG A 1 73 ? -7.025 -6.404 8.271 1.00 71.88 73 ARG A C 1
ATOM 580 O O . ARG A 1 73 ? -7.977 -5.665 8.038 1.00 71.88 73 ARG A O 1
ATOM 587 N N . LEU A 1 74 ? -5.917 -6.396 7.528 1.00 70.19 74 LEU A N 1
ATOM 588 C CA . LEU A 1 74 ? -5.786 -5.574 6.323 1.00 70.19 74 LEU A CA 1
ATOM 589 C C . LEU A 1 74 ? -6.518 -6.245 5.159 1.00 70.19 74 LEU A C 1
ATOM 591 O O . LEU A 1 74 ? -7.249 -5.575 4.437 1.00 70.19 74 LEU A O 1
ATOM 595 N N . TRP A 1 75 ? -6.409 -7.568 5.053 1.00 71.88 75 TRP A N 1
ATOM 596 C CA . TRP A 1 75 ? -7.194 -8.372 4.132 1.00 71.88 75 TRP A CA 1
ATOM 597 C C . TRP A 1 75 ? -8.686 -8.217 4.360 1.00 71.88 75 TRP A C 1
ATOM 599 O O . TRP A 1 75 ? -9.385 -7.942 3.410 1.00 71.88 75 TRP A O 1
ATOM 609 N N . GLU A 1 76 ? -9.190 -8.304 5.589 1.00 74.00 76 GLU A N 1
ATOM 610 C CA . GLU A 1 76 ? -10.601 -8.083 5.921 1.00 74.00 76 GLU A CA 1
ATOM 611 C C . GLU A 1 76 ? -11.041 -6.668 5.542 1.00 74.00 76 GLU A C 1
ATOM 613 O O . GLU A 1 76 ? -12.108 -6.482 4.955 1.00 74.00 76 GLU A O 1
ATOM 618 N N . ALA A 1 77 ? -10.198 -5.663 5.805 1.00 73.31 77 ALA A N 1
ATOM 619 C CA . ALA A 1 77 ? -10.475 -4.294 5.396 1.00 73.31 77 ALA A CA 1
ATOM 620 C C . ALA A 1 77 ? -10.597 -4.180 3.869 1.00 73.31 77 ALA A C 1
ATOM 622 O O . ALA A 1 77 ? -11.527 -3.530 3.399 1.00 73.31 77 ALA A O 1
ATOM 623 N N . ILE A 1 78 ? -9.723 -4.837 3.101 1.00 71.50 78 ILE A N 1
ATOM 624 C CA . ILE A 1 78 ? -9.735 -4.825 1.630 1.00 71.50 78 ILE A CA 1
ATOM 625 C C . ILE A 1 78 ? -10.783 -5.790 1.028 1.00 71.50 78 ILE A C 1
ATOM 627 O O . ILE A 1 78 ? -11.381 -5.504 -0.004 1.00 71.50 78 ILE A O 1
ATOM 631 N N . ALA A 1 79 ? -11.087 -6.904 1.679 1.00 71.94 79 ALA A N 1
ATOM 632 C CA . ALA A 1 79 ? -12.055 -7.904 1.241 1.00 71.94 79 ALA A CA 1
ATOM 633 C C . ALA A 1 79 ? -13.487 -7.436 1.510 1.00 71.94 79 ALA A C 1
ATOM 635 O O . ALA A 1 79 ? -14.347 -7.618 0.657 1.00 71.94 79 ALA A O 1
ATOM 636 N N . SER A 1 80 ? -13.734 -6.691 2.601 1.00 72.00 80 SER A N 1
ATOM 637 C CA . SER A 1 80 ? -15.004 -5.960 2.797 1.00 72.00 80 SER A CA 1
ATOM 638 C C . SER A 1 80 ? -15.274 -4.932 1.686 1.00 72.00 80 SER A C 1
ATOM 640 O O . SER A 1 80 ? -16.366 -4.359 1.574 1.00 72.00 80 SER A O 1
ATOM 642 N N . ILE A 1 81 ? -14.250 -4.667 0.866 1.00 65.62 81 ILE A N 1
ATOM 643 C CA . ILE A 1 81 ? -14.281 -3.708 -0.220 1.00 65.62 81 ILE A CA 1
ATOM 644 C C . ILE A 1 81 ? -14.588 -4.352 -1.586 1.00 65.62 81 ILE A C 1
ATOM 646 O O . ILE A 1 81 ? -15.034 -3.657 -2.504 1.00 65.62 81 ILE A O 1
ATOM 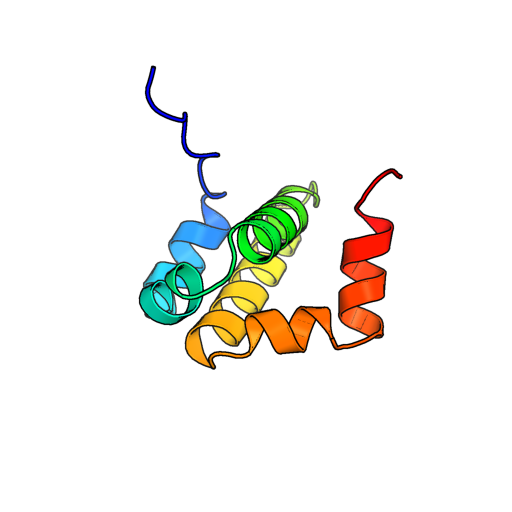650 N N . LEU A 1 82 ? -14.451 -5.666 -1.730 1.00 60.31 82 LEU A N 1
ATOM 651 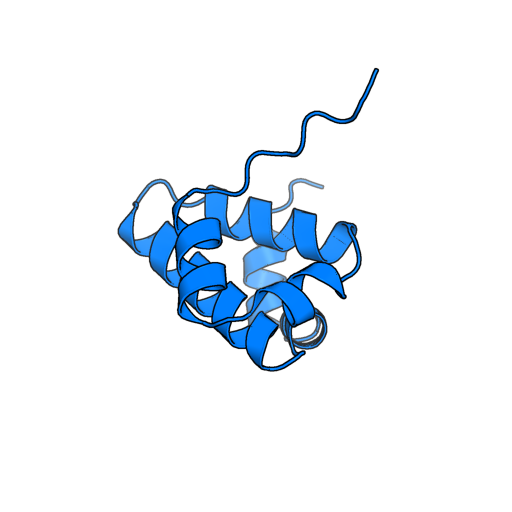C CA . LEU A 1 82 ? -14.782 -6.367 -2.967 1.00 60.31 82 LEU A CA 1
ATOM 652 C C . LEU A 1 82 ? -16.232 -6.881 -2.897 1.00 60.31 82 LEU A C 1
ATOM 654 O O . LEU A 1 82 ? -16.554 -7.627 -1.975 1.00 60.31 82 LEU A O 1
ATOM 658 N N . PRO A 1 83 ? -17.135 -6.492 -3.819 1.00 53.31 83 PRO A N 1
ATOM 659 C CA . PRO A 1 83 ? -18.366 -7.247 -4.007 1.00 53.31 83 PRO A CA 1
ATOM 660 C C . PRO A 1 83 ? -17.989 -8.606 -4.617 1.00 53.31 83 PRO A C 1
ATOM 662 O O . PRO A 1 83 ? -17.196 -8.637 -5.561 1.00 53.31 83 PRO A O 1
ATOM 665 N N . PHE A 1 84 ? -18.500 -9.689 -4.027 1.00 46.53 84 PHE A N 1
ATOM 666 C CA . PHE A 1 84 ? -18.428 -11.042 -4.590 1.00 46.53 84 PHE A CA 1
ATOM 667 C C . PHE A 1 84 ? -19.088 -11.106 -5.970 1.00 46.53 84 PHE A C 1
ATOM 669 O O . PHE A 1 84 ? -20.099 -10.389 -6.166 1.00 46.53 84 PHE A O 1
#

Sequence (84 aa):
MADDPQSLPDELLEALGQADAWAGWEEQPADVRALYVRWVSRPWRAGERRLRAETTAYYAAHGALDKGVQRPRLWEAIASILPF

Foldseek 3Di:
DDDPPPPQPPLLVVLLVVLVLVVLQVPDDPVLNVLLSLLLPPDPDPVSSNVSSNVCNVCSSVSCSVVLCVPVVSVVSSVVSDDD

pLDDT: mean 78.91, std 13.27, range [36.12, 90.81]

Organism: Frankia alni (strain DSM 45986 / CECT 9034 / ACN14a) (NCBI:txid326424)

Radius of gyration: 12.17 Å; chains: 1; bounding box: 29×25×38 Å